Protein AF-B6IGJ6-F1 (afdb_monomer)

Foldseek 3Di:
DDPDAAPVGDFPAPVVQVVQQPDDDPPHRPDDDDCVVRVVRRVPDDQPPPLPCCVVPDALVVSQVCCVVPPLCDDNPQAQHPSQQQKWKDAPVDPDIGRQDSVQWDWAFDPDDDDPPVRHTRTGTGHPPDHPGIDMDGHDDPPPD

pLDDT: mean 82.47, std 11.75, range [42.19, 95.12]

Structure (mmCIF, N/CA/C/O backbone):
data_AF-B6IGJ6-F1
#
_entry.id   AF-B6IGJ6-F1
#
loop_
_atom_site.group_PDB
_atom_site.id
_atom_site.type_symbol
_atom_site.label_atom_id
_atom_site.label_alt_id
_atom_site.label_comp_id
_atom_site.label_asym_id
_atom_site.label_entity_id
_atom_site.label_seq_id
_atom_site.pdbx_PDB_ins_code
_atom_site.Cartn_x
_atom_site.Cartn_y
_atom_site.Cartn_z
_atom_site.occupancy
_atom_site.B_iso_or_equiv
_atom_site.auth_seq_id
_atom_site.auth_comp_id
_atom_site.auth_asym_id
_atom_site.auth_atom_id
_atom_site.pdbx_PDB_model_num
ATOM 1 N N . MET A 1 1 ? -10.646 4.109 5.953 1.00 69.81 1 MET A N 1
ATOM 2 C CA . MET A 1 1 ? -11.776 4.579 5.123 1.00 69.81 1 MET A CA 1
ATOM 3 C C . MET A 1 1 ? -11.247 5.548 4.077 1.00 69.81 1 MET A C 1
ATOM 5 O O . MET A 1 1 ? -10.668 6.557 4.455 1.00 69.81 1 MET A O 1
ATOM 9 N N . THR A 1 2 ? -11.345 5.212 2.793 1.00 74.12 2 THR A N 1
ATOM 10 C CA . THR A 1 2 ? -10.999 6.128 1.691 1.00 74.12 2 THR A CA 1
ATOM 11 C C . THR A 1 2 ? -12.201 7.013 1.363 1.00 74.12 2 THR A C 1
ATOM 13 O O . THR A 1 2 ? -13.341 6.625 1.608 1.00 74.12 2 THR A O 1
ATOM 16 N N . THR A 1 3 ? -11.963 8.204 0.814 1.00 73.25 3 THR A N 1
ATOM 17 C CA . THR A 1 3 ? -13.028 9.161 0.454 1.00 73.25 3 THR A CA 1
ATOM 18 C C . THR A 1 3 ? -13.786 8.777 -0.818 1.00 73.25 3 THR A C 1
ATOM 20 O O . THR A 1 3 ? -14.832 9.349 -1.107 1.00 73.25 3 THR A O 1
ATOM 23 N N . HIS A 1 4 ? -13.262 7.817 -1.581 1.00 71.62 4 HIS A N 1
ATOM 24 C CA . HIS A 1 4 ? -13.865 7.300 -2.802 1.00 71.62 4 HIS A CA 1
ATOM 25 C C . HIS A 1 4 ? -13.919 5.773 -2.764 1.00 71.62 4 HIS A C 1
ATOM 27 O O . HIS A 1 4 ? -13.120 5.114 -2.084 1.00 71.62 4 HIS A O 1
ATOM 33 N N . LEU A 1 5 ? -14.885 5.224 -3.498 1.00 68.50 5 LEU A N 1
ATOM 34 C CA . LEU A 1 5 ? -14.973 3.794 -3.751 1.00 68.50 5 LEU A CA 1
ATOM 35 C C . LEU A 1 5 ? -13.874 3.403 -4.734 1.00 68.50 5 LEU A C 1
ATOM 37 O O . LEU A 1 5 ? -13.780 3.960 -5.827 1.00 68.50 5 LEU A O 1
ATOM 41 N N . GLU A 1 6 ? -13.046 2.450 -4.326 1.00 68.94 6 GLU A N 1
ATOM 42 C CA . GLU A 1 6 ? -12.036 1.870 -5.204 1.00 68.94 6 GLU A CA 1
ATOM 43 C C . GLU A 1 6 ? -12.701 0.781 -6.049 1.00 68.94 6 GLU A C 1
ATOM 45 O O . GLU A 1 6 ? -13.460 -0.039 -5.530 1.00 68.94 6 GLU A O 1
ATOM 50 N N . ALA A 1 7 ? -12.400 0.726 -7.350 1.00 61.22 7 ALA A N 1
ATOM 51 C CA . ALA A 1 7 ? -13.011 -0.246 -8.268 1.00 61.22 7 ALA A CA 1
ATOM 52 C C . ALA A 1 7 ? -12.774 -1.710 -7.847 1.00 61.22 7 ALA A C 1
ATOM 54 O O . ALA A 1 7 ? -13.526 -2.608 -8.214 1.00 61.22 7 ALA A O 1
ATOM 55 N N . THR A 1 8 ? -11.731 -1.965 -7.058 1.00 62.50 8 THR A N 1
ATOM 56 C CA . THR A 1 8 ? -11.398 -3.293 -6.532 1.00 62.50 8 THR A CA 1
ATOM 57 C C . THR A 1 8 ? -12.066 -3.635 -5.205 1.00 62.50 8 THR A C 1
ATOM 59 O O . THR A 1 8 ? -11.798 -4.713 -4.662 1.00 62.50 8 THR A O 1
ATOM 62 N N . GLY A 1 9 ? -12.916 -2.745 -4.698 1.00 69.81 9 GLY A N 1
ATOM 63 C CA . GLY A 1 9 ? -13.499 -2.809 -3.368 1.00 69.81 9 GLY A CA 1
ATOM 64 C C . GLY A 1 9 ? -12.620 -2.121 -2.327 1.00 69.81 9 GLY A C 1
ATOM 65 O O . GLY A 1 9 ? -11.391 -2.079 -2.433 1.00 69.81 9 GLY A O 1
ATOM 66 N N . ASN A 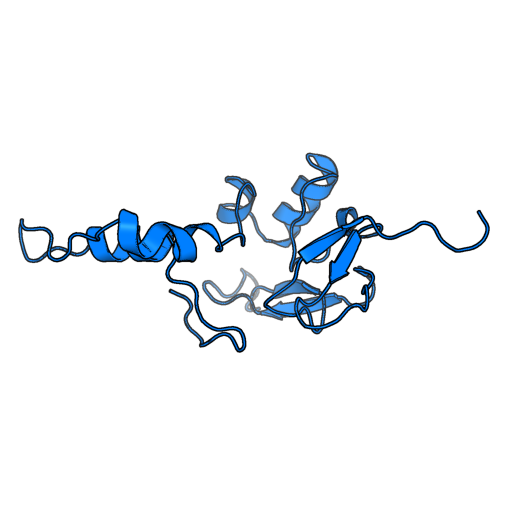1 10 ? -13.273 -1.574 -1.310 1.00 80.62 10 ASN A N 1
ATOM 67 C CA . ASN A 1 10 ? -12.630 -0.954 -0.164 1.00 80.62 10 ASN A CA 1
ATOM 68 C C . ASN A 1 10 ? -12.358 -2.041 0.882 1.00 80.62 10 ASN A C 1
ATOM 70 O O . ASN A 1 10 ? -13.239 -2.841 1.169 1.00 80.62 10 ASN A O 1
ATOM 74 N N . ILE A 1 11 ? -11.153 -2.056 1.453 1.00 86.94 11 ILE A N 1
ATOM 75 C CA . ILE A 1 11 ? -10.765 -3.033 2.478 1.00 86.94 11 ILE A CA 1
ATOM 76 C C . ILE A 1 11 ? -11.095 -2.473 3.862 1.00 86.94 11 ILE A C 1
ATOM 78 O O . ILE A 1 11 ? -10.681 -1.351 4.201 1.00 86.94 11 ILE A O 1
ATOM 82 N N . PHE A 1 12 ? -11.769 -3.263 4.694 1.00 90.69 12 PHE A N 1
ATOM 83 C CA . PHE A 1 12 ? -11.952 -2.961 6.109 1.00 90.69 12 PHE A CA 1
ATOM 84 C C . PHE A 1 12 ? -10.648 -3.171 6.898 1.00 90.69 12 PHE A C 1
ATOM 86 O O . PHE A 1 12 ? -10.413 -4.192 7.533 1.00 90.69 12 PHE A O 1
ATOM 93 N N . SER A 1 13 ? -9.749 -2.187 6.817 1.00 92.38 13 SER A N 1
ATOM 94 C CA . SER A 1 13 ? -8.407 -2.257 7.407 1.00 92.38 13 SER A CA 1
ATOM 95 C C . SER A 1 13 ? -8.365 -1.971 8.913 1.00 92.38 13 SER A C 1
ATOM 97 O O . SER A 1 13 ? -9.249 -1.321 9.4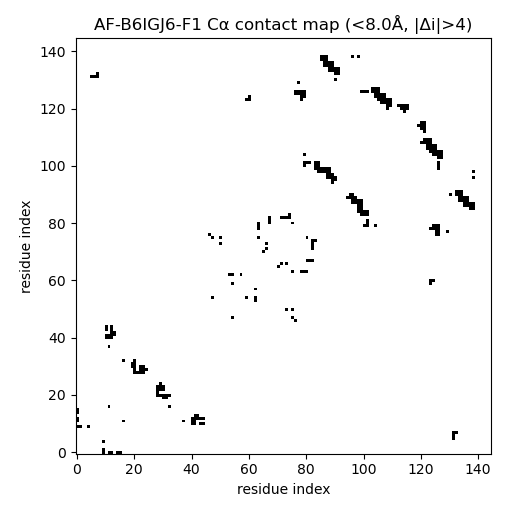76 1.00 92.38 13 SER A O 1
ATOM 99 N N . TRP A 1 14 ? -7.246 -2.336 9.552 1.00 93.62 14 TRP A N 1
ATOM 100 C CA . TRP A 1 14 ? -6.954 -1.996 10.953 1.00 93.62 14 TRP A CA 1
ATOM 101 C C . TRP A 1 14 ? -6.983 -0.487 11.253 1.00 93.62 14 TRP A C 1
ATOM 103 O O . TRP A 1 14 ? -7.232 -0.096 12.391 1.00 93.62 14 TRP A O 1
ATOM 113 N N . ILE A 1 15 ? -6.783 0.369 10.243 1.00 91.81 15 ILE A N 1
ATOM 114 C CA . ILE A 1 15 ? -6.950 1.825 10.381 1.00 91.81 15 ILE A CA 1
ATOM 115 C C . ILE A 1 15 ? -8.419 2.155 10.666 1.00 91.81 15 ILE A C 1
ATOM 117 O O . ILE A 1 15 ? -8.713 2.935 11.567 1.00 91.81 15 ILE A O 1
ATOM 121 N N . SER A 1 16 ? -9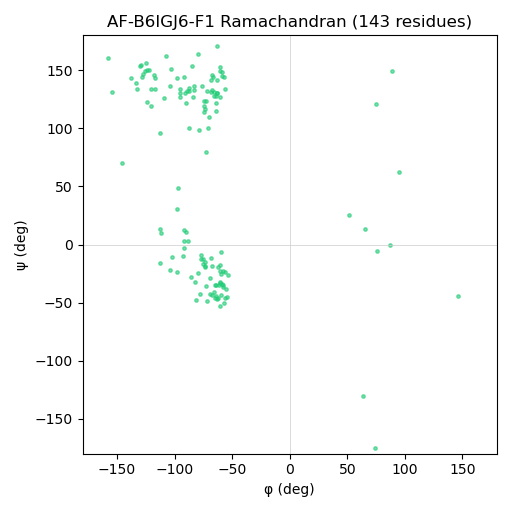.345 1.548 9.918 1.00 92.50 16 SER A N 1
ATOM 122 C CA . SER A 1 16 ? -10.784 1.761 10.099 1.00 92.50 16 SER A CA 1
ATOM 123 C C . SER A 1 16 ? -11.254 1.232 11.457 1.00 92.50 16 SER A C 1
ATOM 125 O O . SER A 1 16 ? -11.998 1.930 12.141 1.00 92.50 16 SER A O 1
ATOM 127 N N . VAL A 1 17 ? -10.749 0.069 11.890 1.00 94.31 17 VAL A N 1
ATOM 128 C CA . VAL A 1 17 ? -10.998 -0.474 13.240 1.00 94.31 17 VAL A CA 1
ATOM 129 C C . VAL A 1 17 ? -10.566 0.522 14.311 1.00 94.31 17 VAL A C 1
ATOM 131 O O . VAL A 1 17 ? -11.364 0.868 15.175 1.00 94.31 17 VAL A O 1
ATOM 134 N N . GLY A 1 18 ? -9.344 1.052 14.213 1.00 93.62 18 GLY A N 1
ATOM 135 C CA . GLY A 1 18 ? -8.837 2.029 15.175 1.00 93.62 18 GLY A CA 1
ATOM 136 C C . GLY A 1 18 ? -9.662 3.318 15.243 1.00 93.62 18 GLY A C 1
ATOM 137 O O . GLY A 1 18 ? -9.767 3.905 16.314 1.00 93.62 18 GLY A O 1
ATOM 138 N N . ILE A 1 19 ? -10.265 3.760 14.133 1.00 92.69 19 ILE A N 1
ATOM 139 C CA . ILE A 1 19 ? -11.172 4.920 14.117 1.00 92.69 19 ILE A CA 1
ATOM 140 C C . ILE A 1 19 ? -12.502 4.577 14.803 1.00 92.69 19 ILE A C 1
ATOM 142 O O . ILE A 1 19 ? -12.957 5.322 15.668 1.00 92.69 19 ILE A O 1
ATOM 146 N N . ILE A 1 20 ? -13.108 3.441 14.449 1.00 93.94 20 ILE A N 1
ATOM 147 C CA . ILE A 1 20 ? -14.406 3.008 14.989 1.00 93.94 20 ILE A CA 1
ATOM 148 C C . ILE A 1 20 ? -14.311 2.760 16.495 1.00 93.94 20 ILE A C 1
ATOM 150 O O . ILE A 1 20 ? -15.120 3.278 17.260 1.00 93.94 20 ILE A O 1
ATOM 154 N N . GLU A 1 21 ? -13.276 2.049 16.939 1.00 95.12 21 GLU A N 1
ATOM 155 C CA . GLU A 1 21 ? -13.035 1.789 18.359 1.00 95.12 21 GLU A CA 1
ATOM 156 C C . GLU A 1 21 ? -12.656 3.060 19.135 1.00 95.12 21 GLU A C 1
ATOM 158 O O . GLU A 1 21 ? -12.798 3.098 20.351 1.00 95.12 21 GLU A O 1
ATOM 163 N N . ARG A 1 22 ? -12.220 4.132 18.466 1.00 94.12 22 ARG A N 1
ATOM 164 C CA . ARG A 1 22 ? -12.015 5.451 19.093 1.00 94.12 22 ARG A CA 1
ATOM 165 C C . ARG A 1 22 ? -13.240 6.359 19.014 1.00 94.12 22 ARG A C 1
ATOM 167 O O . ARG A 1 22 ? -13.129 7.553 19.281 1.00 94.12 22 ARG A O 1
ATOM 174 N N . THR A 1 23 ? -14.399 5.821 18.655 1.00 94.12 23 THR A N 1
ATOM 175 C CA . THR A 1 23 ? -15.661 6.558 18.697 1.00 94.12 23 THR A CA 1
ATOM 176 C C . THR A 1 23 ? -16.311 6.354 20.065 1.00 94.12 23 THR A C 1
ATOM 178 O O . THR A 1 23 ? -16.581 5.223 20.469 1.00 94.12 23 THR A O 1
ATOM 181 N N . PHE A 1 24 ? -16.565 7.453 20.775 1.00 94.94 24 PHE A N 1
ATOM 182 C CA . PHE A 1 24 ? -17.120 7.450 22.129 1.00 94.94 24 PHE A CA 1
ATOM 183 C C . PHE A 1 24 ? -18.472 8.161 22.170 1.00 94.94 24 PHE A C 1
ATOM 185 O O . PHE A 1 24 ? -18.686 9.150 21.469 1.00 94.94 24 PHE A O 1
ATOM 192 N N . ASN A 1 25 ? -19.361 7.670 23.030 1.00 92.31 25 ASN A N 1
ATOM 193 C CA . ASN A 1 25 ? -20.576 8.356 23.443 1.00 92.31 25 ASN A CA 1
ATOM 194 C C . ASN A 1 25 ? -20.442 8.720 24.930 1.00 92.31 25 ASN A C 1
ATOM 196 O O . ASN A 1 25 ? -20.643 7.884 25.817 1.00 92.31 25 ASN A O 1
ATOM 200 N N . GLY A 1 26 ? -20.018 9.956 25.197 1.00 92.81 26 GLY A N 1
ATOM 201 C CA . GLY A 1 26 ? -19.582 10.372 26.530 1.00 92.81 26 GLY A CA 1
ATOM 202 C C . GLY A 1 26 ? -18.335 9.588 26.974 1.00 92.81 26 GLY A C 1
ATOM 203 O O . GLY A 1 26 ? -17.380 9.506 26.203 1.00 92.81 26 GLY A O 1
ATOM 204 N N . PRO A 1 27 ? -18.311 9.002 28.187 1.00 93.75 27 PRO A N 1
ATOM 205 C CA . PRO A 1 27 ? -17.167 8.221 28.665 1.00 93.75 27 PRO A CA 1
ATOM 206 C C . PRO A 1 27 ? -17.093 6.811 28.058 1.00 93.75 27 PRO A C 1
ATOM 208 O O . PRO A 1 27 ? -16.082 6.129 28.211 1.00 93.75 27 PRO A O 1
ATOM 211 N N . ASN A 1 28 ? -18.157 6.352 27.394 1.00 94.31 28 ASN A N 1
ATOM 212 C CA . ASN A 1 28 ? -18.269 4.974 26.938 1.00 94.31 28 ASN A CA 1
ATOM 213 C C . ASN A 1 28 ? -17.819 4.841 25.487 1.00 94.31 28 ASN A C 1
ATOM 215 O O . ASN A 1 28 ? -18.244 5.602 24.615 1.00 94.31 28 ASN A O 1
ATOM 219 N N . GLN A 1 29 ? -16.996 3.833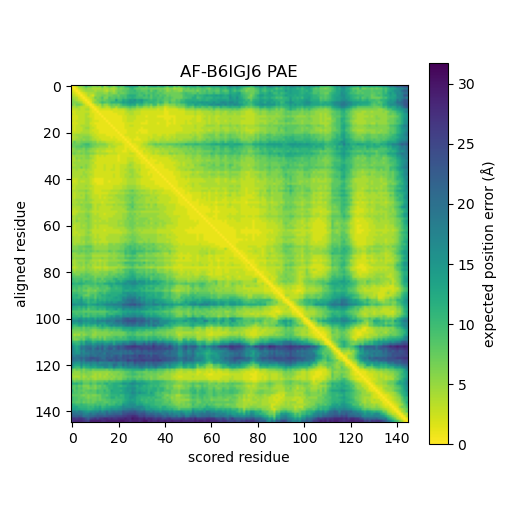 25.219 1.00 94.75 29 GLN A N 1
ATOM 220 C CA . GLN A 1 29 ? -16.685 3.420 23.858 1.00 94.75 29 GLN A CA 1
ATOM 221 C C . GLN A 1 29 ? -17.967 2.924 23.181 1.00 94.75 29 GLN A C 1
ATOM 223 O O . GLN A 1 29 ? -18.699 2.113 23.748 1.00 94.75 29 GLN A O 1
ATOM 228 N N . TRP A 1 30 ? -18.249 3.416 21.976 1.00 94.50 30 TRP A N 1
ATOM 229 C CA . TRP A 1 30 ? -19.507 3.106 21.298 1.00 94.50 30 TRP A CA 1
ATOM 230 C C . TRP A 1 30 ? -19.462 1.754 20.572 1.00 94.50 30 TRP A C 1
ATOM 232 O O . TRP A 1 30 ? -20.467 1.051 20.509 1.00 94.50 30 TRP A O 1
ATOM 242 N N . TYR A 1 31 ? -18.290 1.361 20.067 1.00 94.06 31 TYR A N 1
ATOM 243 C CA . TYR A 1 31 ? -18.111 0.132 19.295 1.00 94.06 31 TYR A CA 1
ATOM 244 C C . TYR A 1 31 ? -16.893 -0.655 19.769 1.00 94.06 31 TYR A C 1
ATOM 246 O O . TYR A 1 31 ? -15.827 -0.083 19.985 1.00 94.06 31 TYR A O 1
ATOM 254 N N . HIS A 1 32 ? -17.044 -1.977 19.846 1.00 93.62 32 HIS A N 1
ATOM 255 C CA . HIS A 1 32 ? -15.948 -2.916 20.057 1.00 93.62 32 HIS A CA 1
ATOM 256 C C . HIS A 1 32 ? -15.937 -3.939 18.921 1.00 93.62 32 HIS A C 1
ATOM 258 O O . HIS A 1 32 ? -16.950 -4.599 18.671 1.00 93.62 32 HIS A O 1
ATOM 264 N N . ILE A 1 33 ? -14.822 -4.046 18.198 1.00 94.12 33 ILE A N 1
ATOM 265 C CA . ILE A 1 33 ? -14.757 -4.858 16.982 1.00 94.12 33 ILE A CA 1
ATOM 266 C C . ILE A 1 33 ? -14.217 -6.251 17.299 1.00 94.12 33 ILE A C 1
ATOM 268 O O . ILE A 1 33 ? -13.144 -6.418 17.877 1.00 94.12 33 ILE A O 1
ATOM 272 N N . ASN A 1 34 ? -14.923 -7.283 16.828 1.00 95.00 34 ASN A N 1
ATOM 273 C CA . ASN A 1 34 ? -14.416 -8.648 16.884 1.00 95.00 34 ASN A CA 1
ATOM 274 C C . ASN A 1 34 ? -13.264 -8.832 15.881 1.00 95.00 34 ASN A C 1
ATOM 276 O O . ASN A 1 34 ? -13.470 -9.026 14.680 1.00 95.00 34 ASN A O 1
ATOM 280 N N . ARG A 1 35 ? -12.034 -8.792 16.397 1.00 93.44 35 ARG A N 1
ATOM 281 C CA . ARG A 1 35 ? -10.796 -8.898 15.611 1.00 93.44 35 ARG A CA 1
ATOM 282 C C . ARG A 1 35 ? -10.675 -10.219 14.853 1.00 93.44 35 ARG A C 1
ATOM 284 O O . ARG A 1 35 ? -10.127 -10.221 13.756 1.00 93.44 35 ARG A O 1
ATOM 291 N N . THR A 1 36 ? -11.197 -11.312 15.407 1.00 95.12 36 THR A N 1
ATOM 292 C CA . THR A 1 36 ? -11.157 -12.642 14.779 1.00 95.12 36 THR A CA 1
ATOM 293 C C . THR A 1 36 ? -11.972 -12.675 13.491 1.00 95.12 36 THR A C 1
ATOM 295 O O . THR A 1 36 ? -11.582 -13.340 12.538 1.00 95.12 36 THR A O 1
ATOM 298 N N . PHE A 1 37 ? -13.083 -11.938 13.443 1.00 94.50 37 PHE A N 1
ATOM 299 C CA . PHE A 1 37 ? -13.955 -11.912 12.271 1.00 94.50 37 PHE A CA 1
ATOM 300 C C . PHE A 1 37 ? -13.339 -11.133 11.100 1.00 94.50 37 PHE A C 1
ATOM 302 O O . PHE A 1 37 ? -13.502 -11.518 9.947 1.00 94.50 37 PHE A O 1
ATOM 309 N N . ILE A 1 38 ? -12.609 -10.053 11.392 1.00 93.94 38 ILE A N 1
ATOM 310 C CA . ILE A 1 38 ? -12.139 -9.107 10.367 1.00 93.94 38 ILE A CA 1
ATOM 311 C C . ILE A 1 38 ? -10.662 -9.263 9.995 1.00 93.94 38 ILE A C 1
ATOM 313 O O . ILE A 1 38 ? -10.233 -8.672 9.008 1.00 93.94 38 ILE A O 1
ATOM 317 N N . SER A 1 39 ? -9.874 -10.046 10.739 1.00 94.19 39 SER A N 1
ATOM 318 C CA . SER A 1 39 ? -8.422 -10.176 10.524 1.00 94.19 39 SER A CA 1
ATOM 319 C C . SER A 1 39 ? -8.062 -10.572 9.091 1.00 94.19 39 SER A C 1
ATOM 321 O O . SER A 1 39 ? -7.214 -9.930 8.476 1.00 94.19 39 SER A O 1
ATOM 323 N N . THR A 1 40 ? -8.769 -11.558 8.528 1.00 92.62 40 THR A N 1
ATOM 324 C CA . THR A 1 40 ? -8.529 -12.060 7.164 1.00 92.62 40 THR A CA 1
ATOM 325 C C . THR A 1 40 ? -8.650 -10.966 6.103 1.00 92.62 40 THR A C 1
ATOM 327 O O . THR A 1 40 ? -7.890 -10.971 5.138 1.00 92.62 40 THR A O 1
ATOM 330 N N . GLU A 1 41 ? -9.585 -10.028 6.264 1.00 91.25 41 GLU A N 1
ATOM 331 C CA . GLU A 1 41 ? -9.743 -8.886 5.359 1.00 91.25 41 GLU A CA 1
ATOM 332 C C . GLU A 1 41 ? -8.748 -7.769 5.703 1.00 91.25 41 GLU A C 1
ATOM 334 O O . GLU A 1 41 ? -8.039 -7.265 4.829 1.00 91.25 41 GLU A O 1
ATOM 339 N N . ALA A 1 42 ? -8.646 -7.405 6.982 1.00 91.62 42 ALA A N 1
ATOM 340 C CA . ALA A 1 42 ? -7.825 -6.290 7.439 1.00 91.62 42 ALA A CA 1
ATOM 341 C C . ALA A 1 42 ? -6.332 -6.479 7.127 1.00 91.62 42 ALA A C 1
ATOM 343 O O . ALA A 1 42 ? -5.646 -5.507 6.789 1.00 91.62 42 ALA A O 1
ATOM 344 N N . ASP A 1 43 ? -5.837 -7.717 7.188 1.00 90.69 43 ASP A N 1
ATOM 345 C CA . ASP A 1 43 ? -4.438 -8.060 6.922 1.00 90.69 43 ASP A CA 1
ATOM 346 C C . ASP A 1 43 ? -4.062 -7.998 5.432 1.00 90.69 43 ASP A C 1
ATOM 348 O O . ASP A 1 43 ? -2.872 -7.912 5.105 1.00 90.69 43 ASP A O 1
ATOM 352 N N . GLN A 1 44 ? -5.049 -7.959 4.528 1.00 86.44 44 GLN A N 1
ATOM 353 C CA . GLN A 1 44 ? -4.822 -7.771 3.088 1.00 86.44 44 GLN A CA 1
ATOM 354 C C . GLN A 1 44 ? -4.433 -6.328 2.744 1.00 86.44 44 GLN A C 1
ATOM 356 O O . GLN A 1 44 ? -3.849 -6.075 1.686 1.00 86.44 44 GLN A O 1
ATOM 361 N N . TYR A 1 45 ? -4.716 -5.364 3.627 1.00 86.06 45 TYR A N 1
ATOM 362 C CA . TYR A 1 45 ? -4.344 -3.972 3.404 1.00 86.06 45 TYR A CA 1
ATOM 363 C C . TYR A 1 45 ? -2.822 -3.785 3.503 1.00 86.06 45 TYR A C 1
ATOM 365 O O . TYR A 1 45 ? -2.221 -3.853 4.578 1.00 86.06 45 TYR A O 1
ATOM 373 N N . SER A 1 46 ? -2.187 -3.529 2.359 1.00 83.69 46 SER A N 1
ATOM 374 C CA . SER A 1 46 ? -0.725 -3.464 2.231 1.00 83.69 46 SER A CA 1
ATOM 375 C C . SER A 1 46 ? -0.180 -2.067 1.923 1.00 83.69 46 SER A C 1
ATOM 377 O O . SER A 1 46 ? 1.012 -1.822 2.123 1.00 83.69 46 SER A O 1
ATOM 379 N N . TYR A 1 47 ? -1.027 -1.133 1.481 1.00 84.50 47 TYR A N 1
ATOM 380 C CA . TYR A 1 47 ? -0.597 0.220 1.133 1.00 84.50 47 TYR A CA 1
ATOM 381 C C . TYR A 1 47 ? -0.028 0.965 2.351 1.00 84.50 47 TYR A C 1
ATOM 383 O O . TYR A 1 47 ? -0.630 0.986 3.425 1.00 84.50 47 TYR A O 1
ATOM 391 N N . GLY A 1 48 ? 1.155 1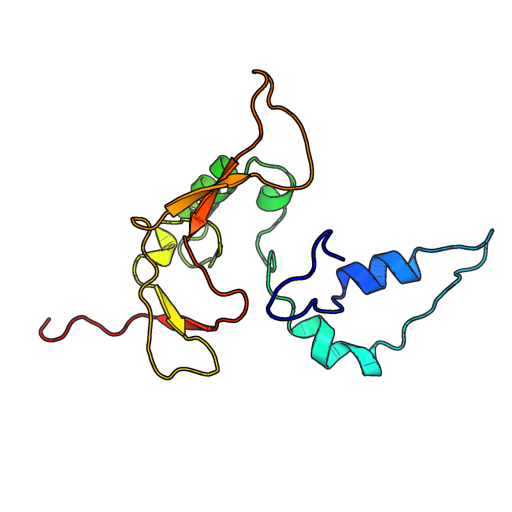.566 2.194 1.00 87.12 48 GLY A N 1
ATOM 392 C CA . GLY A 1 48 ? 1.857 2.276 3.269 1.00 87.12 48 GLY A CA 1
ATOM 393 C C . GLY A 1 48 ? 2.538 1.373 4.307 1.00 87.12 48 GLY A C 1
ATOM 394 O O . GLY A 1 48 ? 3.250 1.867 5.187 1.00 87.12 48 GLY A O 1
ATOM 395 N N . LYS A 1 49 ? 2.364 0.045 4.232 1.00 87.62 49 LYS A N 1
ATOM 396 C CA . LYS A 1 49 ? 2.960 -0.892 5.193 1.00 87.62 49 LYS A CA 1
ATOM 397 C C . LYS A 1 49 ? 4.488 -0.840 5.085 1.00 87.62 49 LYS A C 1
ATOM 399 O O . LYS A 1 49 ? 5.048 -1.013 4.008 1.00 87.62 49 LYS A O 1
ATOM 404 N N . LYS A 1 50 ? 5.163 -0.638 6.224 1.00 89.38 50 LYS A N 1
ATOM 405 C CA . LYS A 1 50 ? 6.632 -0.496 6.349 1.00 89.38 50 LYS A CA 1
ATOM 406 C C . LYS A 1 50 ? 7.241 0.746 5.678 1.00 89.38 50 LYS A C 1
ATOM 408 O O . LYS A 1 50 ? 8.459 0.815 5.569 1.00 89.38 50 LYS A O 1
ATOM 413 N N . PHE A 1 51 ? 6.446 1.741 5.276 1.00 91.94 51 PHE A N 1
ATOM 414 C CA . PHE A 1 51 ? 7.001 2.972 4.692 1.00 91.94 51 PHE A CA 1
ATOM 415 C C . PHE A 1 51 ? 7.676 3.885 5.732 1.00 91.94 51 PHE A C 1
ATOM 417 O O . PHE A 1 51 ? 8.497 4.725 5.379 1.00 91.94 51 PHE A O 1
ATOM 424 N N . GLY A 1 52 ? 7.369 3.695 7.018 1.00 91.75 52 GLY A N 1
ATOM 425 C CA . GLY A 1 52 ? 7.967 4.458 8.113 1.00 91.75 52 GLY A CA 1
ATOM 426 C C . GLY A 1 52 ? 7.444 5.894 8.220 1.00 91.75 52 GLY A C 1
ATOM 427 O O . GLY A 1 52 ? 6.521 6.301 7.516 1.00 91.75 52 GLY A O 1
ATOM 428 N N . CYS A 1 53 ? 8.028 6.665 9.139 1.00 92.56 53 CYS A N 1
ATOM 429 C CA . CYS A 1 53 ? 7.573 8.023 9.447 1.00 92.56 53 CYS A CA 1
ATOM 430 C C . CYS A 1 53 ? 7.835 9.018 8.313 1.00 92.56 53 CYS A C 1
ATOM 432 O O . CYS A 1 53 ? 7.062 9.960 8.159 1.00 92.56 53 CYS A O 1
ATOM 434 N N . ASP A 1 54 ? 8.874 8.800 7.498 1.00 92.94 54 ASP A N 1
ATOM 435 C CA . ASP A 1 54 ? 9.197 9.683 6.372 1.00 92.94 54 ASP A CA 1
ATOM 436 C C . ASP A 1 54 ? 8.018 9.795 5.392 1.00 92.94 54 ASP A C 1
ATOM 438 O O . ASP A 1 54 ? 7.752 10.878 4.882 1.00 92.94 54 ASP A O 1
ATOM 442 N N . PHE A 1 55 ? 7.245 8.722 5.199 1.00 91.81 55 PHE A N 1
ATOM 443 C CA . PHE A 1 55 ? 6.034 8.749 4.373 1.00 91.81 55 PHE A CA 1
ATOM 444 C C . PHE A 1 55 ? 4.935 9.668 4.919 1.00 91.81 55 PHE A C 1
ATOM 446 O O .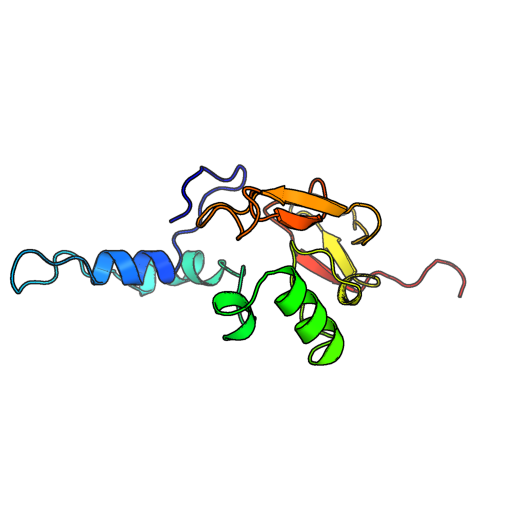 PHE A 1 55 ? 4.214 10.284 4.142 1.00 91.81 55 PHE A O 1
ATOM 453 N N . LEU A 1 56 ? 4.807 9.766 6.244 1.00 88.50 56 LEU A N 1
ATOM 454 C CA . LEU A 1 56 ? 3.790 10.598 6.892 1.00 88.50 56 LEU A CA 1
ATOM 455 C C . LEU A 1 56 ? 4.247 12.050 7.070 1.00 88.50 56 LEU A C 1
ATOM 457 O O . LEU A 1 56 ? 3.417 12.949 7.148 1.00 88.50 56 LEU A O 1
ATOM 461 N N . GLN A 1 57 ? 5.557 12.277 7.184 1.00 89.38 57 GLN A N 1
ATOM 462 C CA . GLN A 1 57 ? 6.121 13.571 7.574 1.00 89.38 57 GLN A CA 1
ATOM 463 C C . GLN A 1 57 ? 6.722 14.362 6.410 1.00 89.38 57 GLN A C 1
ATOM 465 O O . GLN A 1 57 ? 6.908 15.575 6.531 1.00 89.38 57 GLN A O 1
ATOM 470 N N . LYS A 1 58 ? 7.094 13.700 5.312 1.00 89.31 58 LYS A N 1
ATOM 471 C CA . LYS A 1 58 ? 7.744 14.335 4.161 1.00 89.31 58 LYS A CA 1
ATOM 472 C C . LYS A 1 58 ? 6.792 14.426 2.978 1.00 89.31 58 LYS A C 1
ATOM 474 O O . LYS A 1 58 ? 5.786 13.727 2.901 1.00 89.31 58 LYS A O 1
ATOM 479 N N . SER A 1 59 ? 7.133 15.290 2.023 1.00 88.44 59 SER A N 1
ATOM 480 C CA . SER A 1 59 ? 6.462 15.277 0.725 1.00 88.44 59 SER A CA 1
ATOM 481 C C . SER A 1 59 ? 6.677 13.917 0.049 1.00 88.44 59 SER A C 1
ATOM 483 O O . SER A 1 59 ? 7.700 13.267 0.268 1.00 88.44 59 SER A O 1
ATOM 485 N N . CYS A 1 60 ? 5.758 13.485 -0.817 1.00 89.75 60 CYS A N 1
ATOM 486 C CA . CYS A 1 60 ? 5.951 12.231 -1.550 1.00 89.75 60 CYS A CA 1
ATOM 487 C C . CYS A 1 60 ? 7.228 12.241 -2.401 1.00 89.75 60 CYS A C 1
ATOM 489 O O . CYS A 1 60 ? 7.890 11.216 -2.508 1.00 89.75 60 CYS A O 1
ATOM 491 N N . HIS A 1 61 ? 7.624 13.394 -2.952 1.00 91.00 61 HIS A N 1
ATOM 492 C CA . HIS A 1 61 ? 8.880 13.534 -3.688 1.00 91.00 61 HIS A CA 1
ATOM 493 C C . HIS A 1 61 ? 10.098 13.253 -2.806 1.00 91.00 61 HIS A C 1
ATOM 495 O O . HIS A 1 61 ? 11.001 12.523 -3.219 1.00 91.00 61 HIS A O 1
ATOM 501 N N . ASP A 1 62 ? 10.124 13.812 -1.598 1.00 93.12 62 ASP A N 1
ATOM 502 C CA . ASP A 1 62 ? 11.219 13.583 -0.657 1.00 93.12 62 ASP A CA 1
ATOM 503 C C . ASP A 1 62 ? 11.206 12.147 -0.143 1.00 93.12 62 ASP A C 1
ATOM 505 O O . ASP A 1 62 ? 12.253 11.507 -0.102 1.00 93.12 62 ASP A O 1
ATOM 509 N N . PHE A 1 63 ? 10.028 11.611 0.176 1.00 93.75 63 PHE A N 1
ATOM 510 C CA . PHE A 1 63 ? 9.860 10.220 0.586 1.00 93.75 63 PHE A CA 1
ATOM 511 C C . PHE A 1 63 ? 10.404 9.241 -0.465 1.00 93.75 63 PHE A C 1
ATOM 513 O O . PHE A 1 63 ? 11.156 8.328 -0.114 1.00 93.75 63 PHE A O 1
ATOM 520 N N . ILE A 1 64 ? 10.085 9.449 -1.748 1.00 92.94 64 ILE A N 1
ATOM 521 C CA . ILE A 1 64 ? 10.602 8.630 -2.855 1.00 92.94 64 ILE A CA 1
ATOM 522 C C . ILE A 1 64 ? 12.130 8.714 -2.901 1.00 92.94 64 ILE A C 1
ATOM 524 O O . ILE A 1 64 ? 12.794 7.683 -2.837 1.00 92.94 64 ILE A O 1
ATOM 528 N N . LYS A 1 65 ? 12.704 9.926 -2.926 1.00 93.50 65 LYS A N 1
ATOM 529 C CA . LYS A 1 65 ? 14.166 10.126 -2.977 1.00 93.50 65 LYS A CA 1
ATOM 530 C C . LYS A 1 65 ? 14.888 9.497 -1.783 1.00 93.50 65 LYS A C 1
ATOM 532 O O . LYS A 1 65 ? 15.941 8.878 -1.943 1.00 93.50 65 LYS A O 1
ATOM 537 N N . ILE A 1 66 ? 14.342 9.665 -0.579 1.00 94.19 66 ILE A N 1
ATOM 538 C CA . ILE A 1 66 ? 14.900 9.096 0.653 1.00 94.19 66 ILE A CA 1
ATOM 539 C C . ILE A 1 66 ? 14.857 7.569 0.582 1.00 94.19 66 ILE A C 1
ATOM 541 O O . ILE A 1 66 ? 15.851 6.919 0.907 1.00 94.19 66 ILE A O 1
ATOM 545 N N . THR A 1 67 ? 13.740 7.004 0.122 1.00 93.31 67 THR A N 1
ATOM 546 C CA . THR A 1 67 ? 13.545 5.555 0.020 1.00 93.31 67 THR A CA 1
ATOM 547 C C . THR A 1 67 ? 14.450 4.927 -1.034 1.00 93.31 67 THR A C 1
ATOM 549 O O . THR A 1 67 ? 15.085 3.914 -0.755 1.00 93.31 67 THR A O 1
ATOM 552 N N . GLU A 1 68 ? 14.583 5.539 -2.210 1.00 92.31 68 GLU A N 1
ATOM 553 C CA . GLU A 1 68 ? 15.529 5.103 -3.250 1.00 92.31 68 GLU A CA 1
ATOM 554 C C . GLU A 1 68 ? 16.963 5.034 -2.722 1.00 92.31 68 GLU A C 1
ATOM 556 O O . GLU A 1 68 ? 17.701 4.101 -3.029 1.00 92.31 68 GLU A O 1
ATOM 561 N N . LYS A 1 69 ? 17.348 5.993 -1.873 1.00 92.88 69 LYS A N 1
ATOM 562 C CA . LYS A 1 69 ? 18.690 6.043 -1.291 1.00 92.88 69 LYS A CA 1
ATOM 563 C C . LYS A 1 69 ? 18.891 5.057 -0.137 1.00 92.88 69 LYS A C 1
ATOM 565 O O . LYS A 1 69 ? 19.963 4.473 -0.020 1.00 92.88 69 LYS A O 1
ATOM 570 N N . ARG A 1 70 ? 17.913 4.931 0.765 1.00 93.12 70 ARG A N 1
ATOM 571 C CA . ARG A 1 70 ? 18.070 4.199 2.040 1.00 93.12 70 ARG A CA 1
ATOM 572 C C . ARG A 1 70 ? 17.545 2.770 2.001 1.00 93.12 70 ARG A C 1
ATOM 574 O O . ARG A 1 70 ? 17.934 1.953 2.830 1.00 93.12 70 ARG A O 1
ATOM 581 N N . SER A 1 71 ? 16.616 2.469 1.107 1.00 90.06 71 SER A N 1
ATOM 582 C CA . SER A 1 71 ? 15.900 1.195 1.082 1.00 90.06 71 SER A CA 1
ATOM 583 C C . SER A 1 71 ? 15.594 0.794 -0.363 1.00 90.06 71 SER A C 1
ATOM 585 O O . SER A 1 71 ? 14.431 0.793 -0.768 1.00 90.06 71 SER A O 1
ATOM 587 N N . PRO A 1 72 ? 16.623 0.422 -1.150 1.00 85.56 72 PRO A N 1
ATOM 588 C CA . PRO A 1 72 ? 16.484 0.125 -2.580 1.00 85.56 72 PRO A CA 1
ATOM 589 C C . PRO A 1 72 ? 15.555 -1.065 -2.872 1.00 85.56 72 PRO A C 1
ATOM 591 O O . PRO A 1 72 ? 15.045 -1.209 -3.977 1.00 85.56 72 PRO A O 1
ATOM 594 N N . THR A 1 73 ? 15.301 -1.917 -1.877 1.00 85.62 73 THR A N 1
ATOM 595 C CA . THR A 1 73 ? 14.402 -3.075 -1.979 1.00 85.62 73 THR A CA 1
ATOM 596 C C . THR A 1 73 ? 12.965 -2.772 -1.544 1.00 85.62 73 THR A C 1
ATOM 598 O O . THR A 1 73 ? 12.077 -3.611 -1.730 1.00 85.62 73 THR A O 1
ATOM 601 N N . LEU A 1 74 ? 12.706 -1.599 -0.949 1.00 88.19 74 LEU A N 1
ATOM 602 C CA . LEU A 1 74 ? 11.377 -1.239 -0.467 1.00 88.19 74 LEU A CA 1
ATOM 603 C C . LEU A 1 74 ? 10.467 -0.881 -1.644 1.00 88.19 74 LEU A C 1
ATOM 605 O O . LEU A 1 74 ? 10.734 0.024 -2.436 1.00 88.19 74 LEU A O 1
ATOM 609 N N . LYS A 1 75 ? 9.347 -1.598 -1.726 1.00 87.56 75 LYS A N 1
ATOM 610 C CA . LYS A 1 75 ? 8.353 -1.452 -2.784 1.00 87.56 75 LYS A CA 1
ATOM 611 C C . LYS A 1 75 ? 7.350 -0.370 -2.402 1.00 87.56 75 LYS A C 1
ATOM 613 O O . LYS A 1 75 ? 6.420 -0.627 -1.646 1.00 87.56 75 LYS A O 1
ATOM 618 N N . ILE A 1 76 ? 7.532 0.825 -2.954 1.00 88.94 76 ILE A N 1
ATOM 619 C CA . ILE A 1 76 ? 6.672 1.981 -2.667 1.00 88.94 76 ILE A CA 1
ATOM 620 C C . ILE A 1 76 ? 5.571 2.244 -3.702 1.00 88.94 76 ILE A C 1
ATOM 622 O O . ILE A 1 76 ? 5.184 3.388 -3.912 1.00 88.94 76 ILE A O 1
ATOM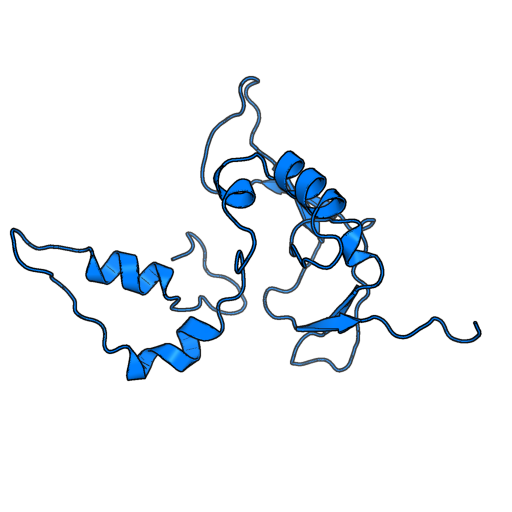 626 N N . ALA A 1 77 ? 5.053 1.209 -4.373 1.00 86.88 77 ALA A N 1
ATOM 627 C CA . ALA A 1 77 ? 3.923 1.423 -5.277 1.00 86.88 77 ALA A CA 1
ATOM 628 C C . ALA A 1 77 ? 2.726 2.029 -4.513 1.00 86.88 77 ALA A C 1
ATOM 630 O O . ALA A 1 77 ? 2.524 1.712 -3.336 1.00 86.88 77 ALA A O 1
ATOM 631 N N . PRO A 1 78 ? 1.943 2.905 -5.161 1.00 85.06 78 PRO A N 1
ATOM 632 C CA . PRO A 1 78 ? 1.941 3.216 -6.593 1.00 85.06 78 PRO A CA 1
ATOM 633 C C . PRO A 1 78 ? 2.894 4.355 -6.995 1.00 85.06 78 PRO A C 1
ATOM 635 O O . PRO A 1 78 ? 2.789 4.843 -8.118 1.00 85.06 78 PRO A O 1
ATOM 638 N N . PHE A 1 79 ? 3.788 4.820 -6.114 1.00 89.69 79 PHE A N 1
ATOM 639 C CA . PHE A 1 79 ? 4.740 5.871 -6.472 1.00 89.69 79 PHE A CA 1
ATOM 640 C C . PHE A 1 79 ? 5.739 5.388 -7.514 1.00 89.69 79 PHE A C 1
ATOM 642 O O . PHE A 1 79 ? 6.197 4.247 -7.472 1.00 89.69 79 PHE A O 1
ATOM 649 N N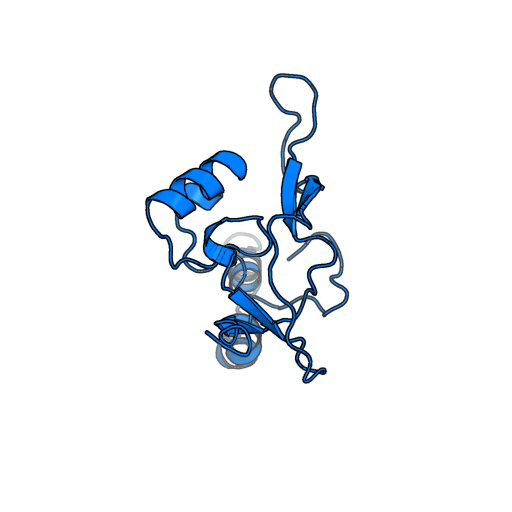 . CYS A 1 80 ? 6.116 6.288 -8.412 1.00 88.81 80 CYS A N 1
ATOM 650 C CA . CYS A 1 80 ? 7.180 6.038 -9.364 1.00 88.81 80 CYS A CA 1
ATOM 651 C C . CYS A 1 80 ? 8.531 6.082 -8.672 1.00 88.81 80 CYS A C 1
ATOM 653 O O . CYS A 1 80 ? 8.936 7.125 -8.157 1.00 88.81 80 CYS A O 1
ATOM 655 N N . SER A 1 81 ? 9.217 4.943 -8.674 1.00 88.62 81 SER A N 1
ATOM 656 C CA . SER A 1 81 ? 10.535 4.808 -8.080 1.00 88.62 81 SER A CA 1
ATOM 657 C C . SER A 1 81 ? 11.456 3.981 -8.958 1.00 88.62 81 SER A C 1
ATOM 659 O O . SER A 1 81 ? 11.052 2.956 -9.507 1.00 88.62 81 SER A O 1
ATOM 661 N N . LYS A 1 82 ? 12.731 4.364 -8.997 1.00 86.06 82 LYS A N 1
ATOM 662 C CA . LYS A 1 82 ? 13.803 3.595 -9.646 1.00 86.06 82 LYS A CA 1
ATOM 663 C C . LYS A 1 82 ? 13.960 2.196 -9.050 1.00 86.06 82 LYS A C 1
ATOM 665 O O . LYS A 1 82 ? 14.375 1.273 -9.748 1.00 86.06 82 LYS A O 1
ATOM 670 N N . ASN A 1 83 ? 13.559 2.013 -7.791 1.00 85.38 83 ASN A N 1
ATOM 671 C CA . ASN A 1 83 ? 13.525 0.708 -7.129 1.00 85.38 83 ASN A CA 1
ATOM 672 C C . ASN A 1 83 ? 12.584 -0.285 -7.839 1.00 85.38 83 ASN A C 1
ATOM 674 O O . ASN A 1 83 ? 12.668 -1.491 -7.613 1.00 85.38 83 ASN A O 1
ATOM 678 N N . HIS A 1 84 ? 11.675 0.195 -8.697 1.00 81.75 84 HIS A N 1
ATOM 679 C CA . HIS A 1 84 ? 10.738 -0.644 -9.444 1.00 81.75 84 HIS A CA 1
ATOM 680 C C . HIS A 1 84 ? 11.245 -1.067 -10.830 1.00 81.75 84 HIS A C 1
ATOM 682 O O . HIS A 1 84 ? 10.572 -1.859 -11.478 1.00 81.75 84 HIS A O 1
ATOM 688 N N . ASN A 1 85 ? 12.425 -0.629 -11.283 1.00 77.19 85 ASN A N 1
ATOM 689 C CA . ASN A 1 85 ? 12.890 -0.845 -12.668 1.00 77.19 85 ASN A CA 1
ATOM 690 C C . ASN A 1 85 ? 13.035 -2.324 -13.088 1.00 77.19 85 ASN A C 1
ATOM 692 O O . ASN A 1 85 ? 12.982 -2.645 -14.281 1.00 77.19 85 ASN A O 1
ATOM 696 N N . HIS A 1 86 ? 13.199 -3.223 -12.115 1.00 77.25 86 HIS A N 1
ATOM 697 C CA . HIS A 1 86 ? 13.270 -4.679 -12.305 1.00 77.25 86 HIS A CA 1
ATOM 698 C C . HIS A 1 86 ? 12.062 -5.415 -11.712 1.00 77.25 86 HIS A C 1
ATOM 700 O O . HIS A 1 86 ? 12.064 -6.642 -11.595 1.00 77.25 86 HIS A O 1
ATOM 706 N N . MET A 1 87 ? 11.040 -4.664 -11.311 1.00 82.25 87 MET A N 1
ATOM 707 C CA . MET A 1 87 ? 9.831 -5.193 -10.710 1.00 82.25 87 MET A CA 1
ATOM 708 C C . MET A 1 87 ? 8.741 -5.311 -11.757 1.00 82.25 87 MET A C 1
ATOM 710 O O . MET A 1 87 ? 8.584 -4.477 -12.649 1.00 82.25 87 MET A O 1
ATOM 714 N N . CYS A 1 88 ? 7.966 -6.367 -11.617 1.00 85.94 88 CYS A N 1
ATOM 715 C CA . CYS A 1 88 ? 6.799 -6.620 -12.419 1.00 85.94 88 CYS A CA 1
ATOM 716 C C . CYS A 1 88 ? 5.597 -6.813 -11.494 1.00 85.94 88 CYS A C 1
ATOM 718 O O . CYS A 1 88 ? 5.747 -7.173 -10.322 1.00 85.94 88 CYS A O 1
ATOM 720 N N . TYR A 1 89 ? 4.401 -6.579 -12.013 1.00 84.62 89 TYR A N 1
ATOM 721 C CA . TYR A 1 89 ? 3.167 -6.884 -11.312 1.00 84.62 89 TYR A CA 1
ATOM 722 C C . TYR A 1 89 ? 2.292 -7.829 -12.125 1.00 84.62 89 TYR A C 1
ATOM 724 O O . TYR A 1 89 ? 2.314 -7.825 -13.358 1.00 84.62 89 TYR A O 1
ATOM 732 N N . ARG A 1 90 ? 1.514 -8.643 -11.417 1.00 84.25 90 ARG A N 1
ATOM 733 C CA . ARG A 1 90 ? 0.469 -9.491 -11.991 1.00 84.25 90 ARG A CA 1
ATOM 734 C C . ARG A 1 90 ? -0.881 -9.059 -11.440 1.00 84.25 90 ARG A C 1
ATOM 736 O O . ARG A 1 90 ? -0.985 -8.715 -10.263 1.00 84.25 90 ARG A O 1
ATOM 743 N N . ILE A 1 91 ? -1.906 -9.105 -12.279 1.00 81.44 91 ILE A N 1
ATOM 744 C CA . ILE A 1 91 ? -3.299 -8.943 -11.855 1.00 81.44 91 ILE A CA 1
ATOM 745 C C . ILE A 1 91 ? -3.821 -10.341 -11.495 1.00 81.44 91 ILE A C 1
ATOM 747 O O . ILE A 1 91 ? -3.630 -11.241 -12.304 1.00 81.44 91 ILE A O 1
ATOM 751 N N . PRO A 1 92 ? -4.488 -10.564 -10.347 1.00 75.44 92 PRO A N 1
ATOM 752 C CA . PRO A 1 92 ? -4.890 -11.909 -9.911 1.00 75.44 92 PRO A CA 1
ATOM 753 C C . PRO A 1 92 ? -5.699 -12.730 -10.933 1.00 75.44 92 PRO A C 1
ATOM 755 O O . PRO A 1 92 ? -5.650 -13.953 -10.907 1.00 75.44 92 PRO A O 1
ATOM 758 N N . SER A 1 93 ? -6.422 -12.073 -11.845 1.00 74.12 93 SER A N 1
ATOM 759 C CA . SER A 1 93 ? -7.217 -12.700 -12.912 1.00 74.12 93 SER A CA 1
ATOM 760 C C . SER A 1 93 ? -6.473 -12.890 -14.243 1.00 74.12 93 SER A C 1
ATOM 762 O O . SER A 1 93 ? -7.080 -13.314 -15.223 1.00 74.12 93 SER A O 1
ATOM 764 N N . SER A 1 94 ? -5.185 -12.546 -14.315 1.00 77.19 94 SER A N 1
ATOM 765 C CA . SER A 1 94 ? -4.379 -12.586 -15.536 1.00 77.19 94 SER A CA 1
ATOM 766 C C . SER A 1 94 ? -3.047 -13.277 -15.273 1.00 77.19 94 SER A C 1
ATOM 768 O O . SER A 1 94 ? -2.339 -12.949 -14.327 1.00 77.19 94 SER A O 1
ATOM 770 N N . GLU A 1 95 ? -2.647 -14.187 -16.155 1.00 76.25 95 GLU A N 1
ATOM 771 C CA . GLU A 1 95 ? -1.298 -14.767 -16.126 1.00 76.25 95 GLU A CA 1
ATOM 772 C C . GLU A 1 95 ? -0.235 -13.814 -16.691 1.00 76.25 95 GLU A C 1
ATOM 774 O O . GLU A 1 95 ? 0.964 -14.067 -16.573 1.00 76.25 95 GLU A O 1
ATOM 779 N N . LYS A 1 96 ? -0.654 -12.690 -17.288 1.00 80.94 96 LYS A N 1
ATOM 780 C CA . LYS A 1 96 ? 0.269 -11.723 -17.879 1.00 80.94 96 LYS A CA 1
ATOM 781 C C . LYS A 1 96 ? 1.021 -10.960 -16.794 1.00 80.94 96 LYS A C 1
ATOM 783 O O . LYS A 1 96 ? 0.432 -10.411 -15.861 1.00 80.94 96 LYS A O 1
ATOM 788 N N . LEU A 1 97 ? 2.333 -10.892 -16.979 1.00 83.06 97 LEU A N 1
ATOM 789 C CA . LEU A 1 97 ? 3.245 -10.130 -16.148 1.00 83.06 97 LEU A CA 1
ATOM 790 C C . LEU A 1 97 ? 3.493 -8.758 -16.791 1.00 83.06 97 LEU A C 1
ATOM 792 O O . LEU A 1 97 ? 3.873 -8.677 -17.959 1.00 83.06 97 LEU A O 1
ATOM 796 N N . TYR A 1 98 ? 3.293 -7.682 -16.036 1.00 81.38 98 TYR A N 1
ATOM 797 C CA . TYR A 1 98 ? 3.459 -6.309 -16.512 1.00 81.38 98 TYR A CA 1
ATOM 798 C C . TYR A 1 98 ? 4.692 -5.689 -15.866 1.00 81.38 98 TYR A C 1
ATOM 800 O O . TYR A 1 98 ? 4.808 -5.674 -14.641 1.00 81.38 98 TYR A O 1
ATOM 808 N N . LYS A 1 99 ? 5.617 -5.163 -16.671 1.00 81.19 99 LYS A N 1
ATOM 809 C CA . LYS A 1 99 ? 6.796 -4.466 -16.150 1.00 81.19 99 LYS A CA 1
ATOM 810 C C . LYS A 1 99 ? 6.377 -3.152 -15.498 1.00 81.19 99 LYS A C 1
ATOM 812 O O . LYS A 1 99 ? 5.645 -2.368 -16.097 1.00 81.19 99 LYS A O 1
ATOM 817 N N . MET A 1 100 ? 6.864 -2.896 -14.289 1.00 78.31 100 MET A N 1
ATOM 818 C CA . MET A 1 100 ? 6.757 -1.574 -13.686 1.00 78.31 100 MET A CA 1
ATOM 819 C C . MET A 1 100 ? 7.766 -0.666 -14.381 1.00 78.31 100 MET A C 1
ATOM 821 O O . MET A 1 100 ? 8.965 -0.946 -14.380 1.00 78.31 100 MET A O 1
ATOM 825 N N . SER A 1 101 ? 7.282 0.392 -15.024 1.00 68.19 101 SER A N 1
ATOM 826 C CA . SER A 1 101 ? 8.146 1.384 -15.651 1.00 68.19 101 SER A CA 1
ATOM 827 C C . SER A 1 101 ? 7.955 2.739 -14.996 1.00 68.19 101 SER A C 1
ATOM 829 O O . SER A 1 101 ? 6.836 3.206 -14.806 1.00 68.19 101 SER A O 1
ATOM 831 N N . ASP A 1 102 ? 9.081 3.380 -14.710 1.00 63.62 102 ASP A N 1
ATOM 832 C CA . ASP A 1 102 ? 9.195 4.795 -14.375 1.00 63.62 102 ASP A CA 1
ATOM 833 C C . ASP A 1 102 ? 8.894 5.726 -15.570 1.00 63.62 102 ASP A C 1
ATOM 835 O O . ASP A 1 102 ? 8.726 6.932 -15.389 1.00 63.62 102 ASP A O 1
ATOM 839 N N . LYS A 1 103 ? 8.802 5.184 -16.793 1.00 66.19 103 LYS A N 1
ATOM 840 C CA . LYS A 1 103 ? 8.432 5.933 -18.003 1.00 66.19 103 LYS A CA 1
ATOM 841 C C . LYS A 1 103 ? 6.925 6.152 -18.122 1.00 66.19 103 LYS A C 1
ATOM 843 O O . LYS A 1 103 ? 6.509 7.140 -18.716 1.00 66.19 103 LYS A O 1
ATOM 848 N N . ASP A 1 104 ? 6.123 5.290 -17.501 1.00 75.31 104 ASP A N 1
ATOM 849 C CA . ASP A 1 104 ? 4.660 5.387 -17.476 1.00 75.31 104 ASP A CA 1
ATOM 850 C C . ASP A 1 104 ? 4.179 6.069 -16.192 1.00 75.31 104 ASP A C 1
ATOM 852 O O . ASP A 1 104 ? 3.297 5.581 -15.488 1.00 75.31 104 ASP A O 1
ATOM 856 N N . CYS A 1 105 ? 4.791 7.202 -15.862 1.00 84.38 105 CYS A N 1
ATOM 857 C CA . CYS A 1 105 ? 4.502 7.962 -14.655 1.00 84.38 105 CYS A CA 1
ATOM 858 C C . CYS A 1 105 ? 3.673 9.199 -14.961 1.00 84.38 105 CYS A C 1
ATOM 860 O O . CYS A 1 105 ? 3.968 9.948 -15.891 1.00 84.38 105 CYS A O 1
ATOM 862 N N . GLU A 1 106 ? 2.662 9.452 -14.137 1.00 88.69 106 GLU A N 1
ATOM 863 C CA . GLU A 1 106 ? 1.870 10.672 -14.214 1.00 88.69 106 GLU A CA 1
ATOM 864 C C . GLU A 1 106 ? 1.804 11.377 -12.860 1.00 88.69 106 GLU A C 1
ATOM 866 O O . GLU A 1 106 ? 1.798 10.759 -11.793 1.00 88.69 106 GLU A O 1
ATOM 871 N N . MET A 1 107 ? 1.757 12.706 -12.905 1.00 87.38 107 MET A N 1
ATOM 872 C CA . MET A 1 107 ? 1.620 13.530 -11.712 1.00 87.38 107 MET A CA 1
ATOM 873 C C . MET A 1 107 ? 0.159 13.536 -11.268 1.00 87.38 107 MET A C 1
ATOM 875 O O . MET A 1 107 ? -0.653 14.298 -11.797 1.00 87.38 107 MET A O 1
ATOM 879 N N . ARG A 1 108 ? -0.177 12.699 -10.283 1.00 84.62 108 ARG A N 1
ATOM 880 C CA . ARG A 1 108 ? -1.531 12.620 -9.722 1.00 84.62 108 ARG A CA 1
ATOM 881 C C . ARG A 1 108 ? -1.6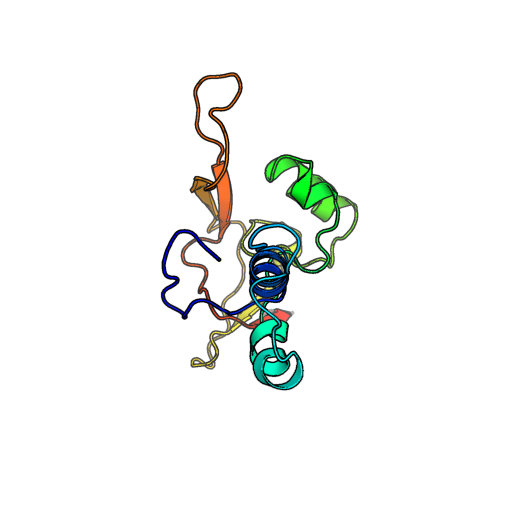94 13.542 -8.526 1.00 84.62 108 ARG A C 1
ATOM 883 O O . ARG A 1 108 ? -0.784 13.706 -7.717 1.00 84.62 108 ARG A O 1
ATOM 890 N N . ARG A 1 109 ? -2.886 14.123 -8.410 1.00 80.06 109 ARG A N 1
ATOM 891 C CA . ARG A 1 109 ? -3.311 14.926 -7.259 1.00 80.06 109 ARG A CA 1
ATOM 892 C C . ARG A 1 109 ? -3.409 14.023 -6.025 1.00 80.06 109 ARG A C 1
ATOM 894 O O . ARG A 1 109 ? -4.049 12.975 -6.099 1.00 80.06 109 ARG A O 1
ATOM 901 N N . VAL A 1 110 ? -2.826 14.435 -4.902 1.00 73.75 110 VAL A N 1
ATOM 902 C CA . VAL A 1 110 ? -3.024 13.735 -3.622 1.00 73.75 110 VAL A CA 1
ATOM 903 C C . VAL A 1 110 ? -4.259 14.296 -2.934 1.00 73.75 110 VAL A C 1
ATOM 905 O O . VAL A 1 110 ? -4.433 15.511 -2.846 1.00 73.75 110 VAL A O 1
ATOM 908 N N . ILE A 1 111 ? -5.127 13.407 -2.464 1.00 65.12 111 ILE A N 1
ATOM 909 C CA . ILE A 1 111 ? -6.304 13.766 -1.675 1.00 65.12 111 ILE A CA 1
ATOM 910 C C . ILE A 1 111 ? -5.853 13.910 -0.224 1.00 65.12 111 ILE A C 1
ATOM 912 O O . ILE A 1 111 ? -5.249 12.984 0.311 1.00 65.12 111 ILE A O 1
ATOM 916 N N . GLY A 1 112 ? -6.143 15.043 0.414 1.00 58.03 112 GLY A N 1
ATOM 917 C CA . GLY A 1 112 ? -5.954 15.171 1.858 1.00 58.03 112 GLY A CA 1
ATOM 918 C C . GLY A 1 112 ? -5.539 16.548 2.335 1.00 58.03 112 GLY A C 1
ATOM 919 O O . GLY A 1 112 ? -6.145 17.017 3.279 1.00 58.03 112 GLY A O 1
ATOM 920 N N . ASP A 1 113 ? -4.592 17.234 1.690 1.00 50.44 113 ASP A N 1
ATOM 921 C CA . ASP A 1 113 ? -4.068 18.477 2.266 1.00 50.44 113 ASP A CA 1
ATOM 922 C C . ASP A 1 113 ? -3.501 19.444 1.233 1.00 50.44 113 ASP A C 1
ATOM 924 O O . ASP A 1 113 ? -2.622 19.091 0.448 1.00 50.44 113 ASP A O 1
ATOM 928 N N . GLY A 1 114 ? -3.946 20.695 1.355 1.00 56.34 114 GLY A N 1
ATOM 929 C CA . GLY A 1 114 ? -3.097 21.865 1.181 1.00 56.34 114 GLY A CA 1
ATOM 930 C C . GLY A 1 114 ? -2.708 22.216 -0.248 1.00 56.34 114 GLY A C 1
ATOM 931 O O . GLY A 1 114 ? -2.005 21.495 -0.955 1.00 56.34 114 GLY A O 1
ATOM 932 N N . ILE A 1 115 ? -3.089 23.428 -0.622 1.00 56.88 115 ILE A N 1
ATOM 933 C CA . ILE A 1 115 ? -2.357 24.202 -1.609 1.00 56.88 115 ILE A CA 1
ATOM 934 C C . ILE A 1 115 ? -0.901 24.315 -1.105 1.00 56.88 115 ILE A C 1
ATOM 936 O O . ILE A 1 115 ? -0.672 24.507 0.091 1.00 56.88 115 ILE A O 1
ATOM 940 N N . ASP A 1 116 ? 0.094 24.094 -1.959 1.00 60.03 116 ASP A N 1
ATOM 941 C CA . ASP A 1 116 ? 1.484 24.376 -1.620 1.00 60.03 116 ASP A CA 1
ATOM 942 C C . ASP A 1 116 ? 1.683 25.883 -1.377 1.00 60.03 116 ASP A C 1
ATOM 944 O O . ASP A 1 116 ? 0.795 26.702 -1.626 1.00 60.03 116 ASP A O 1
ATOM 948 N N . ASN A 1 117 ? 2.860 26.269 -0.883 1.00 57.75 117 ASN A N 1
ATOM 949 C CA . ASN A 1 117 ? 3.173 27.673 -0.587 1.00 57.75 117 ASN A CA 1
ATOM 950 C C . ASN A 1 117 ? 3.080 28.598 -1.826 1.00 57.75 117 ASN A C 1
ATOM 952 O O . ASN A 1 117 ? 3.216 29.809 -1.679 1.00 57.75 117 ASN A O 1
ATOM 956 N N . GLY A 1 118 ? 2.875 28.043 -3.029 1.00 59.59 118 GLY A N 1
ATOM 957 C CA . GLY A 1 118 ? 2.760 28.748 -4.302 1.00 59.59 118 GLY A CA 1
ATOM 958 C C . GLY A 1 118 ? 1.372 28.691 -4.944 1.00 59.59 118 GLY A C 1
ATOM 959 O O . GLY A 1 118 ? 1.248 29.040 -6.117 1.00 59.59 118 GLY A O 1
ATOM 960 N N . GLY A 1 119 ? 0.322 28.265 -4.239 1.00 59.78 119 GLY A N 1
ATOM 961 C CA . GLY A 1 119 ? -1.021 28.268 -4.829 1.00 59.78 119 GLY A CA 1
ATOM 962 C C . GLY A 1 119 ? -1.374 26.996 -5.618 1.00 59.78 119 GLY A C 1
ATOM 963 O O . GLY A 1 119 ? -2.493 26.882 -6.123 1.00 59.78 119 GLY A O 1
ATOM 964 N N . GLN A 1 120 ? -0.463 26.023 -5.720 1.00 59.25 120 GLN A N 1
ATOM 965 C CA . GLN A 1 120 ? -0.653 24.814 -6.514 1.00 59.25 120 GLN A CA 1
ATOM 966 C C . GLN A 1 120 ? -0.981 23.597 -5.670 1.00 59.25 120 GLN A C 1
ATOM 968 O O . GLN A 1 120 ? -0.598 23.428 -4.520 1.00 59.25 120 GLN A O 1
ATOM 973 N N . GLN A 1 121 ? -1.719 22.686 -6.277 1.00 67.88 121 GLN A N 1
ATOM 974 C CA . GLN A 1 121 ? -2.076 21.464 -5.601 1.00 67.88 121 GLN A CA 1
ATOM 975 C C . GLN A 1 121 ? -0.921 20.490 -5.542 1.00 67.88 121 GLN A C 1
ATOM 977 O O . GLN A 1 121 ? -0.281 20.230 -6.561 1.00 67.88 121 GLN A O 1
ATOM 982 N N . ARG A 1 122 ? -0.736 19.869 -4.378 1.00 74.75 122 ARG A N 1
ATOM 983 C CA . ARG A 1 122 ? 0.274 18.831 -4.198 1.00 74.75 122 ARG A CA 1
ATOM 984 C C . ARG A 1 122 ? 0.004 17.651 -5.134 1.00 74.75 122 ARG A C 1
ATOM 986 O O . ARG A 1 122 ? -1.097 17.087 -5.173 1.00 74.75 122 ARG A O 1
ATOM 993 N N . ARG A 1 123 ? 1.029 17.291 -5.904 1.00 85.06 123 ARG A N 1
ATOM 994 C CA . ARG A 1 123 ? 1.019 16.180 -6.857 1.00 85.06 123 ARG A CA 1
ATOM 995 C C . ARG A 1 123 ? 2.148 15.211 -6.539 1.00 85.06 123 ARG A C 1
ATOM 997 O O . ARG A 1 123 ? 3.190 15.631 -6.048 1.00 85.06 123 ARG A O 1
ATOM 1004 N N . CYS A 1 124 ? 1.944 13.938 -6.857 1.00 88.56 124 CYS A N 1
ATOM 1005 C CA . CYS A 1 124 ? 2.950 12.894 -6.710 1.00 88.56 124 CYS A CA 1
ATOM 1006 C C . CYS A 1 124 ? 3.120 12.116 -8.011 1.00 88.56 124 CYS A C 1
ATOM 1008 O O . CYS A 1 124 ? 2.123 11.871 -8.696 1.00 88.56 124 CYS A O 1
ATOM 1010 N N . PRO A 1 125 ? 4.350 11.691 -8.338 1.00 90.75 125 PRO A N 1
ATOM 1011 C CA . PRO A 1 125 ? 4.584 10.843 -9.491 1.00 90.75 125 PRO A CA 1
ATOM 1012 C C . PRO A 1 125 ? 4.095 9.430 -9.156 1.00 90.75 125 PRO A C 1
ATOM 1014 O O . PRO A 1 125 ? 4.623 8.772 -8.255 1.00 90.75 125 PRO A O 1
ATOM 1017 N N . MET A 1 126 ? 3.051 8.985 -9.848 1.00 88.88 126 MET A N 1
ATOM 1018 C CA . MET A 1 126 ? 2.422 7.680 -9.649 1.00 88.88 126 MET A CA 1
ATOM 1019 C C . MET A 1 126 ? 2.373 6.914 -10.968 1.00 88.88 126 MET A C 1
ATOM 1021 O O . MET A 1 126 ? 2.266 7.511 -12.039 1.00 88.88 126 MET A O 1
ATOM 1025 N N . ILE A 1 127 ? 2.443 5.590 -10.882 1.00 87.12 127 ILE A N 1
ATOM 1026 C CA . ILE A 1 127 ? 2.403 4.705 -12.046 1.00 87.12 127 ILE A CA 1
ATOM 1027 C C . ILE A 1 127 ? 1.021 4.808 -12.702 1.00 87.12 127 ILE A C 1
ATOM 1029 O O . ILE A 1 127 ? -0.020 4.673 -12.046 1.00 87.12 127 ILE A O 1
ATOM 1033 N N . LYS A 1 128 ? 1.008 5.061 -14.009 1.00 80.88 128 LYS A N 1
ATOM 1034 C CA . LYS A 1 128 ? -0.200 5.212 -14.814 1.00 80.88 128 LYS A CA 1
ATOM 1035 C C . LYS A 1 128 ? -0.931 3.876 -14.926 1.00 80.88 128 LYS A C 1
ATOM 1037 O O . LYS A 1 128 ? -0.313 2.825 -15.052 1.00 80.88 128 LYS A O 1
ATOM 1042 N N . HIS A 1 129 ? -2.264 3.923 -14.886 1.00 75.19 129 HIS A N 1
ATOM 1043 C CA . HIS A 1 129 ? -3.138 2.742 -14.984 1.00 75.19 129 HIS A CA 1
ATOM 1044 C C . HIS A 1 129 ? -2.786 1.606 -14.011 1.00 75.19 129 HIS A C 1
ATOM 1046 O O . HIS A 1 129 ? -3.099 0.447 -14.275 1.00 75.19 129 HIS A O 1
ATOM 1052 N N . PHE A 1 130 ? -2.150 1.930 -12.882 1.00 76.38 130 PHE A N 1
ATOM 1053 C CA . PHE A 1 130 ? -1.774 0.922 -11.910 1.00 76.38 130 PHE A CA 1
ATOM 1054 C C . PHE A 1 130 ? -3.035 0.265 -11.328 1.00 76.38 130 PHE A C 1
ATOM 1056 O O . PHE A 1 130 ? -3.899 0.979 -10.805 1.00 76.38 130 PHE A O 1
ATOM 1063 N N . PRO A 1 131 ? -3.191 -1.063 -11.456 1.00 74.06 131 PRO A N 1
ATOM 1064 C CA . PRO A 1 131 ? -4.385 -1.743 -10.981 1.00 74.06 131 PRO A CA 1
ATOM 1065 C C . PRO A 1 131 ? -4.443 -1.684 -9.456 1.00 74.06 131 PRO A C 1
ATOM 1067 O O . PRO A 1 131 ? -3.425 -1.773 -8.775 1.00 74.06 131 PRO A O 1
ATOM 1070 N N . ALA A 1 132 ? -5.647 -1.585 -8.900 1.00 68.25 132 ALA A N 1
ATOM 1071 C CA . ALA A 1 132 ? -5.803 -1.509 -7.450 1.00 68.25 132 ALA A CA 1
ATOM 1072 C C . ALA A 1 132 ? -5.597 -2.868 -6.738 1.00 68.25 132 ALA A C 1
ATOM 1074 O O . ALA A 1 132 ? -5.319 -2.902 -5.543 1.00 68.25 132 ALA A O 1
ATOM 1075 N N . LYS A 1 133 ? -5.643 -3.989 -7.476 1.00 72.50 133 LYS A N 1
ATOM 1076 C CA . LYS A 1 133 ? -5.274 -5.334 -7.005 1.00 72.50 133 LYS A CA 1
ATOM 1077 C C . LYS A 1 133 ? -4.145 -5.879 -7.860 1.00 72.50 133 LYS A C 1
ATOM 1079 O O . LYS A 1 133 ? -4.312 -6.064 -9.066 1.00 72.50 133 LYS A O 1
ATOM 1084 N N . PHE A 1 134 ? -3.015 -6.150 -7.225 1.00 78.69 134 PHE A N 1
ATOM 1085 C CA . PHE A 1 134 ? -1.842 -6.684 -7.892 1.00 78.69 134 PHE A CA 1
ATOM 1086 C C . PHE A 1 134 ? -0.913 -7.386 -6.910 1.00 78.69 134 PHE A C 1
ATOM 1088 O O . PHE A 1 134 ? -0.942 -7.146 -5.703 1.00 78.69 134 PHE A O 1
ATOM 1095 N N . GLU A 1 135 ? -0.051 -8.223 -7.465 1.00 80.50 135 GLU A N 1
ATOM 1096 C CA . GLU A 1 135 ? 1.013 -8.911 -6.748 1.00 80.50 135 GLU A CA 1
ATOM 1097 C C . GLU A 1 135 ? 2.355 -8.529 -7.368 1.00 80.50 135 GLU A C 1
ATOM 1099 O O . GLU A 1 135 ? 2.497 -8.513 -8.592 1.00 80.50 135 GLU A O 1
ATOM 1104 N N . PHE A 1 136 ? 3.340 -8.204 -6.529 1.00 80.69 136 PHE A N 1
ATOM 1105 C CA . PHE A 1 136 ? 4.689 -7.878 -6.985 1.00 80.69 136 PHE A CA 1
ATOM 1106 C C . PHE A 1 136 ? 5.524 -9.130 -7.225 1.00 80.69 136 PHE A C 1
ATOM 1108 O O . PHE A 1 136 ? 5.697 -9.940 -6.313 1.00 80.69 136 PHE A O 1
ATOM 1115 N N . PHE A 1 137 ? 6.202 -9.165 -8.364 1.00 81.12 137 PHE A N 1
ATOM 1116 C CA . PHE A 1 137 ? 7.179 -10.184 -8.726 1.00 81.12 137 PHE A CA 1
ATOM 1117 C C . PHE A 1 137 ? 8.478 -9.534 -9.197 1.00 81.12 137 PHE A C 1
ATOM 1119 O O . PHE A 1 137 ? 8.483 -8.408 -9.696 1.00 81.12 137 PHE A O 1
ATOM 1126 N N . SER A 1 138 ? 9.589 -10.250 -9.054 1.00 82.56 138 SER A N 1
ATOM 1127 C CA . SER A 1 138 ? 10.795 -9.918 -9.812 1.00 82.56 138 SER A CA 1
ATOM 1128 C C . SER A 1 138 ? 10.519 -10.207 -11.284 1.00 82.56 138 SER A C 1
ATOM 1130 O O . SER A 1 138 ? 9.972 -11.265 -11.604 1.00 82.56 138 SER A O 1
ATOM 1132 N N . CYS A 1 139 ? 10.857 -9.282 -12.180 1.00 82.50 139 CYS A N 1
ATOM 1133 C CA . CYS A 1 139 ? 10.725 -9.560 -13.605 1.00 82.50 139 CYS A CA 1
ATOM 1134 C C . CYS A 1 139 ? 11.662 -10.713 -14.006 1.00 82.50 139 CYS A C 1
ATOM 1136 O O . CYS A 1 139 ? 12.797 -10.759 -13.521 1.00 82.50 139 CYS A O 1
ATOM 1138 N N . PRO A 1 140 ? 11.232 -11.617 -14.903 1.00 80.31 140 PRO A N 1
ATOM 1139 C CA . PRO A 1 140 ? 12.140 -12.583 -15.500 1.00 80.31 140 PRO A CA 1
ATOM 1140 C C . PRO A 1 140 ? 13.254 -11.850 -16.269 1.00 80.31 140 PRO A C 1
ATOM 1142 O O . PRO A 1 140 ? 13.021 -10.748 -16.784 1.00 80.31 140 PRO A O 1
ATOM 1145 N N . PRO A 1 141 ? 14.466 -12.429 -16.345 1.00 73.06 141 PRO A N 1
ATOM 1146 C CA . PRO A 1 141 ? 15.535 -11.873 -17.164 1.00 73.06 141 PRO A CA 1
ATOM 1147 C C . PRO A 1 141 ? 15.088 -11.795 -18.635 1.00 73.06 141 PRO A C 1
ATOM 1149 O O . PRO A 1 141 ? 14.274 -12.617 -19.070 1.00 73.06 141 PRO A O 1
ATOM 1152 N N . PRO A 1 142 ? 15.577 -10.809 -19.409 1.00 67.06 142 PRO A N 1
ATOM 1153 C CA . PRO A 1 142 ? 15.274 -10.737 -20.832 1.00 67.06 142 PRO A CA 1
ATOM 1154 C C . PRO A 1 142 ? 15.707 -12.037 -21.534 1.00 67.06 142 PRO A C 1
ATOM 1156 O O . PRO A 1 142 ? 16.714 -12.634 -21.144 1.00 67.06 142 PRO A O 1
ATOM 1159 N N . PRO A 1 143 ? 14.959 -12.505 -22.548 1.00 48.25 143 PRO A N 1
ATOM 1160 C CA . PRO A 1 143 ? 15.347 -13.694 -23.293 1.00 48.25 143 PRO A CA 1
ATOM 1161 C C . PRO A 1 143 ? 16.666 -13.431 -24.038 1.00 48.25 143 PRO A C 1
ATOM 1163 O O . PRO A 1 143 ? 16.703 -12.599 -24.939 1.00 48.25 143 PRO A O 1
ATOM 1166 N N . GLY A 1 144 ? 17.728 -14.148 -23.648 1.00 57.38 144 GLY A N 1
ATOM 1167 C CA . GLY A 1 144 ? 19.050 -14.121 -24.292 1.00 57.38 144 GLY A CA 1
ATOM 1168 C C . GLY A 1 144 ? 20.055 -13.159 -23.655 1.00 57.38 144 GLY A C 1
ATOM 1169 O O . GLY A 1 144 ? 20.458 -12.207 -24.311 1.00 57.38 144 GLY A O 1
ATOM 1170 N N . GLY A 1 145 ? 20.414 -13.398 -22.386 1.00 42.19 145 GLY A N 1
ATOM 1171 C CA . GLY A 1 145 ? 21.407 -12.608 -21.640 1.00 42.19 145 GLY A CA 1
ATOM 1172 C C . GLY A 1 145 ? 22.748 -12.419 -22.340 1.00 42.19 145 GLY A C 1
ATOM 1173 O O . GLY A 1 145 ? 23.132 -13.299 -23.142 1.00 42.19 145 GLY A O 1
#

Mean predicted aligned error: 7.84 Å

Secondary structure (DSSP, 8-state):
--SS--TT-----HHHHHHHHT-EETTEES----HHHHHHHHTT--TTTT--HHHHHS-HHHHHHHHHHH-TT---TTB--GGGTTEEEE-TT---EEE--TTSEEEEEPSSS-B-TTSPBPEEEEETT--SS-EEEEPPPPS--

Organism: Caenorhabditis briggsae (NCBI:txid6238)

Radius of gyration: 18.23 Å; Cα contacts (8 Å, |Δi|>4): 176; chains: 1; bounding box: 42×44×53 Å

Nearest PDB structures (foldseek):
  8dfs-assembly1_B  TM=3.922E-01  e=3.645E+00  Nitratidesulfovibrio vulgaris str. Hildenborough
  5xyi-assembly1_b  TM=2.651E-01  e=2.981E+00  Trichomonas vaginalis
  2ddu-assembly1_A  TM=2.304E-01  e=5.827E+00  Mus musculus

Solvent-accessible surface area (backbone atoms only — not comparable to full-atom values): 9073 Å² total; per-residue (Å²): 119,73,99,63,87,47,97,76,59,78,72,68,25,62,68,39,50,56,53,49,49,67,35,61,61,81,94,40,67,70,45,83,80,65,58,84,80,42,43,79,53,19,70,67,64,57,81,74,65,90,56,60,65,50,59,78,75,40,55,65,68,55,29,46,57,50,36,55,72,75,36,53,84,59,83,60,70,63,46,50,44,80,57,32,66,61,28,18,37,30,38,92,93,45,94,59,75,41,74,44,50,67,86,48,49,38,77,40,75,62,87,86,69,62,63,43,103,82,76,43,74,48,61,35,52,24,41,57,89,64,65,86,58,69,45,84,41,76,50,77,77,72,92,80,126

Sequence (145 aa):
MTTHLEATGNIFSWISVGIIERTFNGPNQWYHINRTFISTEADQYSYGKKFGCDFLQKSCHDFIKITEKRSPTLKIAPFCSKNHNHMCYRIPSSEKLYKMSDKDCEMRRVIGDGIDNGGQQRRCPMIKHFPAKFEFFSCPPPPGG